Protein AF-A0ABC9YKJ9-F1 (afdb_monomer_lite)

Radius of gyration: 29.0 Å; chains: 1; bounding box: 49×47×97 Å

Sequence (179 aa):
MSENRTHGLRTAARFAGIGAAAAVAIGLMSTGAANADTFVPLPDGQKVNPAGTVTITRTGEHAIVSPSLSANGAGRVVWVSGAASAVITDTPEGTAGPNNGAAGGAGTNNSSTHGISQINTGYIVGCQISIGEDAISAGVSGSISLTDGSLGGSIGVNLGPGQVAFVQIDSKDVPKAGT

Secondary structure (DSSP, 8-state):
--HHHHHHHHHHHHHHHHHHHHHHHHHHT--------EEEE---EEEE-TTSSEEEEEEEEEEEEEE-TT--SS-EEEEEEEEEEEEES----------------TTTTT---SSSEEEEEEEEEE--S---HHHHTTS-------SS--SS--------TT-EEEEEEEEEEESSSB-

Organism: NCBI:txid37332

Structure (mmCIF, N/CA/C/O backbone):
data_AF-A0ABC9YKJ9-F1
#
_entry.id   AF-A0ABC9YKJ9-F1
#
loop_
_atom_site.group_PDB
_atom_site.id
_atom_site.type_symbol
_atom_site.label_atom_id
_atom_site.label_alt_id
_atom_site.label_comp_id
_atom_site.label_asym_id
_atom_site.label_entity_id
_atom_site.label_seq_id
_atom_site.pdbx_PDB_ins_code
_atom_site.Cartn_x
_atom_site.Cartn_y
_atom_site.Cartn_z
_atom_site.occupancy
_atom_site.B_iso_or_equiv
_atom_site.auth_seq_id
_atom_site.auth_comp_id
_atom_site.auth_asym_id
_atom_site.auth_atom_id
_atom_site.pdbx_PDB_model_num
ATOM 1 N N . MET A 1 1 ? 30.731 -22.906 -74.538 1.00 47.56 1 MET A N 1
ATOM 2 C CA . MET A 1 1 ? 29.699 -23.438 -73.616 1.00 47.56 1 MET A CA 1
ATOM 3 C C . MET A 1 1 ? 29.777 -22.658 -72.301 1.00 47.56 1 MET A C 1
ATOM 5 O O . MET A 1 1 ? 30.437 -23.111 -71.379 1.00 47.56 1 MET A O 1
ATOM 9 N N . SER A 1 2 ? 29.206 -21.449 -72.219 1.00 55.69 2 SER A N 1
ATOM 10 C CA . SER A 1 2 ? 29.312 -20.617 -70.995 1.00 55.69 2 SER A CA 1
ATOM 11 C C . SER A 1 2 ? 28.234 -19.535 -70.831 1.00 55.69 2 SER A C 1
ATOM 13 O O . SER A 1 2 ? 27.954 -19.166 -69.697 1.00 55.69 2 SER A O 1
ATOM 15 N N . GLU A 1 3 ? 27.566 -19.081 -71.896 1.00 54.44 3 GLU A N 1
ATOM 16 C CA . GLU A 1 3 ? 26.617 -17.952 -71.822 1.00 54.44 3 GLU A CA 1
ATOM 17 C C . GLU A 1 3 ? 25.395 -18.200 -70.904 1.00 54.44 3 GLU A C 1
ATOM 19 O O . GLU A 1 3 ? 24.987 -17.326 -70.138 1.00 54.44 3 GLU A O 1
ATOM 24 N N . ASN A 1 4 ? 24.838 -19.421 -70.912 1.00 52.53 4 ASN A N 1
ATOM 25 C CA . ASN A 1 4 ? 23.601 -19.739 -70.179 1.00 52.53 4 ASN A CA 1
ATOM 26 C C . ASN A 1 4 ? 23.776 -19.818 -68.652 1.00 52.53 4 ASN A C 1
ATOM 28 O O . ASN A 1 4 ? 22.810 -19.611 -67.918 1.00 52.53 4 ASN A O 1
ATOM 32 N N . ARG A 1 5 ? 24.992 -20.078 -68.142 1.00 54.81 5 ARG A N 1
ATOM 33 C CA . ARG A 1 5 ? 25.241 -20.083 -66.684 1.00 54.81 5 ARG A CA 1
ATOM 34 C C . ARG A 1 5 ? 25.247 -18.669 -66.109 1.00 54.81 5 ARG A C 1
ATOM 36 O O . ARG A 1 5 ? 24.797 -18.462 -64.986 1.00 54.81 5 ARG A O 1
ATOM 43 N N . THR A 1 6 ? 25.703 -17.694 -66.889 1.00 54.28 6 THR A N 1
ATOM 44 C CA . THR A 1 6 ? 25.851 -16.297 -66.463 1.00 54.28 6 THR A CA 1
ATOM 45 C C . THR A 1 6 ? 24.497 -15.610 -66.275 1.00 54.28 6 THR A C 1
ATOM 47 O O . THR A 1 6 ? 24.333 -14.801 -65.361 1.00 54.28 6 THR A O 1
ATOM 50 N N . HIS A 1 7 ? 23.500 -15.961 -67.095 1.00 56.09 7 HIS A N 1
ATOM 51 C CA . HIS A 1 7 ? 22.145 -15.416 -66.983 1.00 56.09 7 HIS A CA 1
ATOM 52 C C . HIS A 1 7 ? 21.400 -15.973 -65.757 1.00 56.09 7 HIS A C 1
ATOM 54 O O . HIS A 1 7 ? 20.779 -15.212 -65.017 1.00 56.09 7 HIS A O 1
ATOM 60 N N . GLY A 1 8 ? 21.536 -17.276 -65.480 1.00 60.75 8 GLY A N 1
ATOM 61 C CA . GLY A 1 8 ? 20.967 -17.904 -64.279 1.00 60.75 8 GLY A CA 1
ATOM 62 C C . GLY A 1 8 ? 21.551 -17.341 -62.979 1.00 60.75 8 GLY A C 1
ATOM 63 O O . GLY A 1 8 ? 20.808 -17.065 -62.038 1.00 60.75 8 GLY A O 1
ATOM 64 N N . LEU A 1 9 ? 22.862 -17.073 -62.960 1.00 60.84 9 LEU A N 1
ATOM 65 C CA . LEU A 1 9 ? 23.550 -16.484 -61.807 1.00 60.84 9 LEU A CA 1
ATOM 66 C C . LEU A 1 9 ? 23.075 -15.048 -61.515 1.00 60.84 9 LEU A C 1
ATOM 68 O O . LEU A 1 9 ? 22.868 -14.675 -60.361 1.00 60.84 9 LEU A O 1
ATOM 72 N N . ARG A 1 10 ? 22.850 -14.248 -62.565 1.00 60.88 10 ARG A N 1
ATOM 73 C CA . ARG A 1 10 ? 22.342 -12.869 -62.458 1.00 60.88 10 ARG A CA 1
ATOM 74 C C . ARG A 1 10 ? 20.903 -12.811 -61.956 1.00 60.88 10 ARG A C 1
ATOM 76 O O . ARG A 1 10 ? 20.574 -11.946 -61.147 1.00 60.88 10 ARG A O 1
ATOM 83 N N . THR A 1 11 ? 20.055 -13.728 -62.413 1.00 62.47 11 THR A N 1
ATOM 84 C CA . THR A 1 11 ? 18.664 -13.815 -61.958 1.00 62.47 11 THR A CA 1
ATOM 85 C C . THR A 1 11 ? 18.587 -14.279 -60.502 1.00 62.47 11 THR A C 1
ATOM 87 O O . THR A 1 11 ? 17.880 -13.661 -59.710 1.00 62.47 11 THR A O 1
ATOM 90 N N . ALA A 1 12 ? 19.380 -15.281 -60.109 1.00 62.84 12 ALA A N 1
ATOM 91 C CA . ALA A 1 12 ? 19.452 -15.747 -58.722 1.00 62.84 12 ALA A CA 1
ATOM 92 C C . ALA A 1 12 ? 19.941 -14.653 -57.752 1.00 62.84 12 ALA A C 1
ATOM 94 O O . ALA A 1 12 ? 19.349 -14.459 -56.692 1.00 62.84 12 ALA A O 1
ATOM 95 N N . ALA A 1 13 ? 20.961 -13.880 -58.141 1.00 65.12 13 ALA A N 1
ATOM 96 C CA . ALA A 1 13 ? 21.467 -12.767 -57.336 1.00 65.12 13 ALA A CA 1
ATOM 97 C C . ALA A 1 13 ? 20.414 -11.663 -57.111 1.00 65.12 13 ALA A C 1
ATOM 99 O O . ALA A 1 13 ? 20.335 -11.095 -56.022 1.00 65.12 13 ALA A O 1
ATOM 100 N N . ARG A 1 14 ? 19.563 -11.381 -58.111 1.00 64.56 14 ARG A N 1
ATOM 101 C CA . ARG A 1 14 ? 18.464 -10.407 -57.980 1.00 64.56 14 ARG A CA 1
ATOM 102 C C . ARG A 1 14 ? 17.385 -10.879 -57.005 1.00 64.56 14 ARG A C 1
ATOM 104 O O . ARG A 1 14 ? 16.951 -10.091 -56.171 1.00 64.56 14 ARG A O 1
ATOM 111 N N . PHE A 1 15 ? 16.991 -12.153 -57.063 1.00 67.19 15 PHE A N 1
ATOM 112 C CA . PHE A 1 15 ? 16.019 -12.715 -56.117 1.00 67.19 15 PHE A CA 1
ATOM 113 C C . PHE A 1 15 ? 16.559 -12.759 -54.682 1.00 67.19 15 PHE A C 1
ATOM 115 O O . PHE A 1 15 ? 15.833 -12.414 -53.750 1.00 67.19 15 PHE A O 1
ATOM 122 N N . ALA A 1 16 ? 17.840 -13.093 -54.503 1.00 64.81 16 ALA A N 1
ATOM 123 C CA . ALA A 1 16 ? 18.490 -13.055 -53.194 1.00 64.81 16 ALA A CA 1
ATOM 124 C C . ALA A 1 16 ? 18.548 -11.629 -52.609 1.00 64.81 16 ALA A C 1
ATOM 126 O O . ALA A 1 16 ? 18.260 -11.437 -51.430 1.00 64.81 16 ALA A O 1
ATOM 127 N N . GLY A 1 17 ? 18.855 -10.620 -53.434 1.00 67.25 17 GLY A N 1
ATOM 128 C CA . GLY A 1 17 ? 18.894 -9.217 -53.007 1.00 67.25 17 GLY A CA 1
ATOM 129 C C . GLY A 1 17 ? 17.529 -8.667 -52.575 1.00 67.25 17 GLY A C 1
ATOM 130 O O . GLY A 1 17 ? 17.440 -7.985 -51.556 1.00 67.25 17 GLY A O 1
ATOM 131 N N . ILE A 1 18 ? 16.456 -9.007 -53.300 1.00 70.56 18 ILE A N 1
ATOM 132 C CA . ILE A 1 18 ? 15.084 -8.613 -52.933 1.00 70.56 18 ILE A CA 1
ATOM 133 C C . ILE A 1 18 ? 14.660 -9.290 -51.620 1.00 70.56 18 ILE A C 1
ATOM 135 O O . ILE A 1 18 ? 14.095 -8.630 -50.750 1.00 70.56 18 ILE A O 1
ATOM 139 N N . GLY A 1 19 ? 14.983 -10.577 -51.442 1.00 69.94 19 GLY A N 1
ATOM 140 C CA . GLY A 1 19 ? 14.701 -11.301 -50.199 1.00 69.94 19 GLY A CA 1
ATOM 141 C C . GLY A 1 19 ? 15.428 -10.711 -48.987 1.00 69.94 19 GLY A C 1
ATOM 142 O O . GLY A 1 19 ? 14.821 -10.536 -47.932 1.00 69.94 19 GLY A O 1
ATOM 143 N N . ALA A 1 20 ? 16.698 -10.330 -49.147 1.00 68.62 20 ALA A N 1
ATOM 144 C CA . ALA A 1 20 ? 17.475 -9.684 -48.090 1.00 68.62 20 ALA A CA 1
ATOM 145 C C . ALA A 1 20 ? 16.913 -8.301 -47.716 1.00 68.62 20 ALA A C 1
ATOM 147 O O . ALA A 1 20 ? 16.755 -8.003 -46.535 1.00 68.62 20 ALA A O 1
ATOM 148 N N . ALA A 1 21 ? 16.550 -7.475 -48.703 1.00 70.50 21 ALA A N 1
ATOM 149 C CA . ALA A 1 21 ? 15.955 -6.161 -48.455 1.00 70.50 21 ALA A CA 1
ATOM 150 C C . ALA A 1 21 ? 14.589 -6.263 -47.756 1.00 70.50 21 ALA A C 1
ATOM 152 O O . ALA A 1 21 ? 14.312 -5.496 -46.835 1.00 70.50 21 ALA A O 1
ATOM 153 N N . ALA A 1 22 ? 13.762 -7.241 -48.138 1.00 69.81 22 ALA A N 1
ATOM 154 C CA . ALA A 1 22 ? 12.488 -7.501 -47.475 1.00 69.81 22 ALA A CA 1
ATOM 155 C C . ALA A 1 22 ? 12.681 -7.968 -46.022 1.00 69.81 22 ALA A C 1
ATOM 157 O O . ALA A 1 22 ? 11.984 -7.489 -45.132 1.00 69.81 22 ALA A O 1
ATOM 158 N N . ALA A 1 23 ? 13.659 -8.841 -45.755 1.00 68.12 23 ALA A N 1
ATOM 159 C CA . ALA A 1 23 ? 13.965 -9.297 -44.399 1.00 68.12 23 ALA A CA 1
ATOM 160 C C . ALA A 1 23 ? 14.474 -8.157 -43.498 1.00 68.12 23 ALA A C 1
ATOM 162 O O . ALA A 1 23 ? 14.066 -8.065 -42.342 1.00 68.12 23 ALA A O 1
ATOM 163 N N . VAL A 1 24 ? 15.307 -7.254 -44.029 1.00 69.00 24 VAL A N 1
ATOM 164 C CA . VAL A 1 24 ? 15.765 -6.058 -43.300 1.00 69.00 24 VAL A CA 1
ATOM 165 C C . VAL A 1 24 ? 14.606 -5.089 -43.051 1.00 69.00 24 VAL A C 1
ATOM 167 O O . VAL A 1 24 ? 14.476 -4.580 -41.942 1.00 69.00 24 VAL A O 1
ATOM 170 N N . ALA A 1 25 ? 13.728 -4.871 -44.033 1.00 64.25 25 ALA A N 1
ATOM 171 C CA . ALA A 1 25 ? 12.562 -4.002 -43.871 1.00 64.25 25 ALA A CA 1
ATOM 172 C C . ALA A 1 25 ? 11.570 -4.546 -42.826 1.00 64.25 25 ALA A C 1
ATOM 174 O O . ALA A 1 25 ? 11.082 -3.783 -41.998 1.00 64.25 25 ALA A O 1
ATOM 175 N N . ILE A 1 26 ? 11.318 -5.859 -42.812 1.00 65.00 26 ILE A N 1
ATOM 176 C CA . ILE A 1 26 ? 10.452 -6.509 -41.814 1.00 65.00 26 ILE A CA 1
ATOM 177 C C . ILE A 1 26 ? 11.125 -6.526 -40.432 1.00 65.00 26 ILE A C 1
ATOM 179 O O . ILE A 1 26 ? 10.463 -6.267 -39.433 1.00 65.00 26 ILE A O 1
ATOM 183 N N . GLY A 1 27 ? 12.441 -6.754 -40.362 1.00 62.09 27 GLY A N 1
ATOM 184 C CA . GLY A 1 27 ? 13.207 -6.672 -39.114 1.00 62.09 27 GLY A CA 1
ATOM 185 C C . GLY A 1 27 ? 13.268 -5.258 -38.522 1.00 62.09 27 GLY A C 1
ATOM 186 O O . GLY A 1 27 ? 13.343 -5.109 -37.306 1.00 62.09 27 GLY A O 1
ATOM 187 N N . LEU A 1 28 ? 13.182 -4.217 -39.358 1.00 60.84 28 LEU A N 1
ATOM 188 C CA . LEU A 1 28 ? 13.107 -2.816 -38.927 1.00 60.84 28 LEU A CA 1
ATOM 189 C C . LEU A 1 28 ? 11.679 -2.381 -38.550 1.00 60.84 28 LEU A C 1
ATOM 191 O O . LEU A 1 28 ? 11.510 -1.420 -37.808 1.00 60.84 28 LEU A O 1
ATOM 195 N N . MET A 1 29 ? 10.664 -3.140 -38.979 1.00 56.50 29 MET A N 1
ATOM 196 C CA . MET A 1 29 ? 9.301 -3.114 -38.428 1.00 56.50 29 MET A CA 1
ATOM 197 C C . MET A 1 29 ? 9.195 -3.966 -37.152 1.00 56.50 29 MET A C 1
ATOM 199 O O . MET A 1 29 ? 8.114 -4.445 -36.811 1.00 56.50 29 MET A O 1
ATOM 203 N N . SER A 1 30 ? 10.315 -4.175 -36.445 1.00 52.88 30 SER A N 1
ATOM 204 C CA . SER A 1 30 ? 10.304 -4.644 -35.065 1.00 52.88 30 SER A CA 1
ATOM 205 C C . SER A 1 30 ? 9.428 -3.679 -34.283 1.00 52.88 30 SER A C 1
ATOM 207 O O . SER A 1 30 ? 9.796 -2.528 -34.050 1.00 52.88 30 SER A O 1
ATOM 209 N N . THR A 1 31 ? 8.221 -4.132 -33.966 1.00 52.75 31 THR A N 1
ATOM 210 C CA . THR A 1 31 ? 7.305 -3.474 -33.049 1.00 52.75 31 THR A CA 1
ATOM 211 C C . THR A 1 31 ? 8.121 -3.120 -31.815 1.00 52.75 31 THR A C 1
ATOM 213 O O . THR A 1 31 ? 8.506 -4.019 -31.063 1.00 52.75 31 THR A O 1
ATOM 216 N N . GLY A 1 32 ? 8.479 -1.839 -31.661 1.00 55.47 32 GLY A N 1
ATOM 217 C CA . GLY A 1 32 ? 9.233 -1.368 -30.504 1.00 55.47 32 GLY A CA 1
ATOM 218 C C . GLY A 1 32 ? 8.574 -1.926 -29.253 1.00 55.47 32 GLY A C 1
ATOM 219 O O . GLY A 1 32 ? 7.346 -1.998 -29.229 1.00 55.47 32 GLY A O 1
ATOM 220 N N . ALA A 1 33 ? 9.378 -2.401 -28.292 1.00 54.03 33 ALA A N 1
ATOM 221 C CA . ALA A 1 33 ? 8.906 -3.100 -27.099 1.00 54.03 33 ALA A CA 1
ATOM 222 C C . ALA A 1 33 ? 7.603 -2.462 -26.611 1.00 54.03 33 ALA A C 1
ATOM 224 O O . ALA A 1 33 ? 7.611 -1.323 -26.133 1.00 54.03 33 ALA A O 1
ATOM 225 N N . ALA A 1 34 ? 6.478 -3.150 -26.832 1.00 52.31 34 ALA A N 1
ATOM 226 C CA . ALA A 1 34 ? 5.197 -2.668 -26.362 1.00 52.31 34 ALA A CA 1
ATOM 227 C C . ALA A 1 34 ? 5.370 -2.530 -24.851 1.00 52.31 34 ALA A C 1
ATOM 229 O O . ALA A 1 34 ? 5.602 -3.529 -24.169 1.00 52.31 34 ALA A O 1
ATOM 230 N N . ASN A 1 35 ? 5.385 -1.295 -24.341 1.00 59.84 35 ASN A N 1
ATOM 231 C CA . ASN A 1 35 ? 5.473 -1.066 -22.908 1.00 59.84 35 ASN A CA 1
ATOM 232 C C . ASN A 1 35 ? 4.088 -1.393 -22.351 1.00 59.84 35 ASN A C 1
ATOM 234 O O . ASN A 1 35 ? 3.251 -0.513 -22.166 1.00 59.84 35 ASN A O 1
ATOM 238 N N . ALA A 1 36 ? 3.825 -2.687 -22.221 1.00 71.19 36 ALA A N 1
ATOM 239 C CA . ALA A 1 36 ? 2.627 -3.196 -21.606 1.00 71.19 36 ALA A CA 1
ATOM 240 C C . ALA A 1 36 ? 2.703 -2.959 -20.100 1.00 71.19 36 ALA A C 1
ATOM 242 O O . ALA A 1 36 ? 3.783 -2.890 -19.502 1.00 71.19 36 ALA A O 1
ATOM 243 N N . ASP A 1 37 ? 1.529 -2.856 -19.504 1.00 86.50 37 ASP A N 1
ATOM 244 C CA . ASP A 1 37 ? 1.381 -2.802 -18.068 1.00 86.50 37 ASP A CA 1
ATOM 245 C C . ASP A 1 37 ? 2.034 -4.024 -17.411 1.00 86.50 37 ASP A C 1
ATOM 247 O O . ASP A 1 37 ? 1.832 -5.167 -17.826 1.00 86.50 37 ASP A O 1
ATOM 251 N N . THR A 1 38 ? 2.827 -3.786 -16.370 1.00 89.69 38 THR A N 1
ATOM 252 C CA . THR A 1 38 ? 3.424 -4.853 -15.565 1.00 89.69 38 THR A CA 1
ATOM 253 C C . THR A 1 38 ? 2.575 -5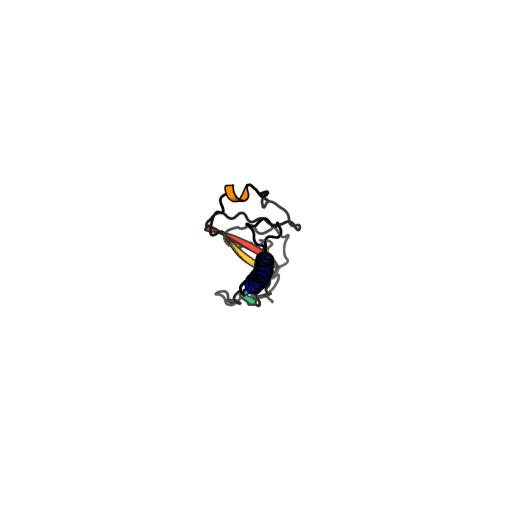.066 -14.324 1.00 89.69 38 THR A C 1
ATOM 255 O O . THR A 1 38 ? 2.483 -4.182 -13.474 1.00 89.69 38 THR A O 1
ATOM 258 N N . PHE A 1 39 ? 1.974 -6.247 -14.207 1.00 91.56 39 PHE A N 1
ATOM 259 C CA . PHE A 1 39 ? 1.274 -6.662 -12.997 1.00 91.56 39 PHE A CA 1
ATOM 260 C C . PHE A 1 39 ? 2.279 -7.095 -11.924 1.00 91.56 39 PHE A C 1
ATOM 262 O O . PHE A 1 39 ? 3.115 -7.970 -12.156 1.00 91.56 39 PHE A O 1
ATOM 269 N N . VAL A 1 40 ? 2.172 -6.500 -10.740 1.00 93.06 40 VAL A N 1
ATOM 270 C CA . VAL A 1 40 ? 2.993 -6.788 -9.566 1.00 93.06 40 VAL A CA 1
ATOM 271 C C . VAL A 1 40 ? 2.064 -7.235 -8.436 1.00 93.06 40 VAL A C 1
ATOM 273 O O . VAL A 1 40 ? 1.344 -6.399 -7.884 1.00 93.06 40 VAL A O 1
ATOM 276 N N . PRO A 1 41 ? 2.052 -8.531 -8.072 1.00 92.75 41 PRO A N 1
ATOM 277 C CA . PRO A 1 41 ? 1.325 -8.980 -6.894 1.00 92.75 41 PRO A CA 1
ATOM 278 C C . PRO A 1 41 ? 2.014 -8.449 -5.637 1.00 92.75 41 PRO A C 1
ATOM 280 O O . PRO A 1 41 ? 3.242 -8.512 -5.517 1.00 92.75 41 PRO A O 1
ATOM 283 N N . LEU A 1 42 ? 1.225 -7.948 -4.693 1.00 90.81 42 LEU A N 1
ATOM 284 C CA . LEU A 1 42 ? 1.705 -7.537 -3.383 1.00 90.81 42 LEU A CA 1
ATOM 285 C C . LEU A 1 42 ? 1.245 -8.562 -2.339 1.00 90.81 42 LEU A C 1
ATOM 287 O O . LEU A 1 42 ? 0.192 -9.178 -2.494 1.00 90.81 42 LEU A O 1
ATOM 291 N N . PRO A 1 43 ? 2.052 -8.810 -1.297 1.00 91.62 43 PRO A N 1
ATOM 292 C CA . PRO A 1 43 ? 1.701 -9.792 -0.291 1.00 91.62 43 PRO A CA 1
ATOM 293 C C . PRO A 1 43 ? 0.543 -9.293 0.572 1.00 91.62 43 PRO A C 1
ATOM 295 O O . PRO A 1 43 ? 0.625 -8.239 1.210 1.00 91.62 43 PRO A O 1
ATOM 298 N N . ASP A 1 44 ? -0.486 -10.128 0.661 1.00 93.44 44 ASP A N 1
ATOM 299 C CA . ASP A 1 44 ? -1.530 -10.003 1.666 1.00 93.44 44 ASP A CA 1
ATOM 300 C C . ASP A 1 44 ? -0.928 -10.036 3.074 1.00 93.44 44 ASP A C 1
ATOM 302 O O . ASP A 1 44 ? 0.171 -10.552 3.321 1.00 93.44 44 ASP A O 1
ATOM 306 N N . GLY A 1 45 ? -1.656 -9.484 4.037 1.00 92.31 45 GLY A N 1
ATOM 307 C CA . GLY A 1 45 ? -1.171 -9.500 5.404 1.00 92.31 45 GLY A CA 1
ATOM 308 C C . GLY A 1 45 ? -2.204 -9.100 6.430 1.00 92.31 45 GLY A C 1
ATOM 309 O O . GLY A 1 45 ? -3.135 -8.344 6.162 1.00 92.31 45 GLY A O 1
ATOM 310 N N . GLN A 1 46 ? -1.969 -9.576 7.644 1.00 94.50 46 GLN A N 1
ATOM 311 C CA . GLN A 1 46 ? -2.766 -9.257 8.811 1.00 94.50 46 GLN A CA 1
ATOM 312 C C . GLN A 1 46 ? -1.850 -8.782 9.934 1.00 94.50 46 GLN A C 1
ATOM 314 O O . GLN A 1 46 ? -0.756 -9.317 10.134 1.00 94.50 46 GLN A O 1
ATOM 319 N N . LYS A 1 47 ? -2.29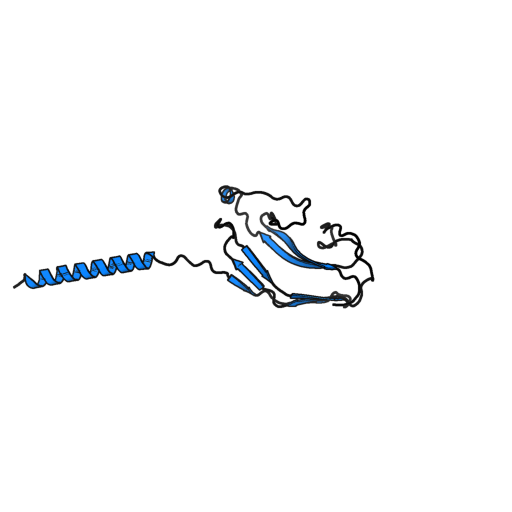2 -7.767 10.672 1.00 93.00 47 LYS A N 1
ATOM 320 C CA . LYS A 1 47 ? -1.625 -7.291 11.883 1.00 93.00 47 LYS A CA 1
ATOM 321 C C . LYS A 1 47 ? -2.641 -7.142 12.999 1.00 93.00 47 LYS A C 1
ATOM 323 O O . LYS A 1 47 ? -3.709 -6.573 12.795 1.00 93.00 47 LYS A O 1
ATOM 328 N N . VAL A 1 48 ? -2.271 -7.632 14.174 1.00 93.44 48 VAL A N 1
ATOM 329 C CA . VAL A 1 48 ? -3.035 -7.474 15.411 1.00 93.44 48 VAL A CA 1
ATOM 330 C C . VAL A 1 48 ? -2.241 -6.555 16.327 1.00 93.44 48 VAL A C 1
ATOM 332 O O . VAL A 1 48 ? -1.018 -6.690 16.430 1.00 93.44 48 VAL A O 1
ATOM 335 N N . ASN A 1 49 ? -2.906 -5.588 16.953 1.00 90.75 49 ASN A N 1
ATOM 336 C CA . ASN A 1 49 ? -2.243 -4.737 17.934 1.00 90.75 49 ASN A CA 1
ATOM 337 C C . ASN A 1 49 ? -1.860 -5.552 19.192 1.00 90.75 49 ASN A C 1
ATOM 339 O O . ASN A 1 49 ? -2.476 -6.577 19.479 1.00 90.75 49 ASN A O 1
ATOM 343 N N . PRO A 1 50 ? -0.879 -5.100 19.995 1.00 91.81 50 PRO A N 1
ATOM 344 C CA . PRO A 1 50 ? -0.465 -5.827 21.199 1.00 91.81 50 PRO A CA 1
ATOM 345 C C . PRO A 1 50 ? -1.592 -6.090 22.211 1.00 91.81 50 PRO A C 1
ATOM 347 O O . PRO A 1 50 ? -1.530 -7.064 22.951 1.00 91.81 50 PRO A O 1
ATOM 350 N N . ALA A 1 51 ? -2.621 -5.236 22.236 1.00 89.25 51 ALA A N 1
ATOM 351 C CA . ALA A 1 51 ? -3.785 -5.388 23.108 1.00 89.25 51 ALA A CA 1
ATOM 352 C C . ALA A 1 51 ? -4.837 -6.388 22.581 1.00 89.25 51 ALA A C 1
ATOM 354 O O . ALA A 1 51 ? -5.785 -6.693 23.296 1.00 89.25 51 ALA A O 1
ATOM 355 N N . GLY A 1 52 ? -4.711 -6.880 21.343 1.00 90.00 52 GLY A N 1
ATOM 356 C CA . GLY A 1 52 ? -5.672 -7.798 20.721 1.00 90.00 52 GLY A CA 1
ATOM 357 C C . GLY A 1 52 ? -7.010 -7.171 20.306 1.00 90.00 52 GLY A C 1
ATOM 358 O O . GLY A 1 52 ? -7.876 -7.881 19.806 1.00 90.00 52 GLY A O 1
ATOM 359 N N . THR A 1 53 ? -7.191 -5.863 20.492 1.00 91.12 53 THR A N 1
ATOM 360 C CA . THR A 1 53 ? -8.451 -5.147 20.239 1.00 91.12 53 THR A CA 1
ATOM 361 C C . THR A 1 53 ? -8.628 -4.660 18.804 1.00 91.12 53 THR A C 1
ATOM 363 O O . THR A 1 53 ? -9.736 -4.307 18.399 1.00 91.12 53 THR A O 1
ATOM 366 N N . VAL A 1 54 ? -7.548 -4.619 18.023 1.00 91.88 54 VAL A N 1
ATOM 367 C CA . VAL A 1 54 ? -7.553 -4.145 16.637 1.00 91.88 54 VAL A CA 1
ATOM 368 C C . VAL A 1 54 ? -6.847 -5.162 15.758 1.00 91.88 54 VAL A C 1
ATOM 370 O O . VAL A 1 54 ? -5.663 -5.445 15.951 1.00 91.88 54 VAL A O 1
ATOM 373 N N . THR A 1 55 ? -7.565 -5.672 14.762 1.00 94.31 55 THR A N 1
ATOM 374 C CA . THR A 1 55 ? -7.028 -6.549 13.719 1.00 94.31 55 THR A CA 1
ATOM 375 C C . THR A 1 55 ? -7.219 -5.899 12.363 1.00 94.31 55 THR A C 1
ATOM 377 O O . THR A 1 55 ? -8.348 -5.738 11.918 1.00 94.31 55 THR A O 1
ATOM 380 N N . ILE A 1 56 ? -6.128 -5.563 11.683 1.00 93.12 56 ILE A N 1
ATOM 381 C CA . ILE A 1 56 ? -6.147 -5.012 10.324 1.00 93.12 56 ILE A CA 1
ATOM 382 C C . ILE A 1 56 ? -5.759 -6.122 9.355 1.00 93.12 56 ILE A C 1
ATOM 384 O O . ILE A 1 56 ? -4.739 -6.782 9.556 1.00 93.12 56 ILE A O 1
ATOM 388 N N . THR A 1 57 ? -6.550 -6.303 8.302 1.00 94.75 57 THR A N 1
ATOM 389 C CA . THR A 1 57 ? -6.339 -7.305 7.251 1.00 94.75 57 THR A CA 1
ATOM 390 C C . THR A 1 57 ? -6.307 -6.620 5.893 1.00 94.75 57 THR A C 1
ATOM 392 O O . THR A 1 57 ? -7.106 -5.721 5.631 1.00 94.75 57 THR A O 1
ATOM 395 N N . ARG A 1 58 ? -5.374 -7.034 5.038 1.00 93.62 58 ARG A N 1
ATOM 396 C CA . ARG A 1 58 ? -5.205 -6.544 3.669 1.00 93.62 58 ARG A CA 1
ATOM 397 C C . ARG A 1 58 ? -5.143 -7.739 2.729 1.00 93.62 58 ARG A C 1
ATOM 399 O O . ARG A 1 58 ? -4.379 -8.668 2.998 1.00 93.62 58 ARG A O 1
ATOM 406 N N . THR A 1 59 ? -5.966 -7.719 1.684 1.00 95.44 59 THR A N 1
ATOM 407 C CA . THR A 1 59 ? -6.132 -8.840 0.747 1.00 95.44 59 THR A CA 1
ATOM 408 C C . THR A 1 59 ? -6.231 -8.380 -0.700 1.00 95.44 59 THR A C 1
ATOM 410 O O . THR A 1 59 ? -6.773 -7.306 -0.976 1.00 95.44 59 THR A O 1
ATOM 413 N N . GLY A 1 60 ? -5.745 -9.208 -1.624 1.00 93.44 60 GLY A N 1
ATOM 414 C CA . GLY A 1 60 ? -5.809 -8.953 -3.063 1.00 93.44 60 GLY A CA 1
ATOM 415 C C . GLY A 1 60 ? -4.998 -7.734 -3.506 1.00 93.44 60 GLY A C 1
ATOM 416 O O . GLY A 1 60 ? -5.338 -7.121 -4.523 1.00 93.44 60 GLY A O 1
ATOM 417 N N . GLU A 1 61 ? -3.967 -7.357 -2.741 1.00 93.12 61 GLU A N 1
ATOM 418 C CA . GLU A 1 61 ? -3.139 -6.197 -3.070 1.00 93.12 61 GLU A CA 1
ATOM 419 C C . GLU A 1 61 ? -2.344 -6.455 -4.360 1.00 93.12 61 GLU A C 1
ATOM 421 O O . GLU A 1 61 ? -1.650 -7.463 -4.517 1.00 93.12 61 GLU A O 1
ATOM 426 N N . HIS A 1 62 ? -2.425 -5.523 -5.302 1.00 92.56 62 HIS A N 1
ATOM 427 C CA . HIS A 1 62 ? -1.618 -5.549 -6.511 1.00 92.56 62 HIS A CA 1
ATOM 428 C C . HIS A 1 62 ? -1.367 -4.144 -7.047 1.00 92.56 62 HIS A C 1
ATOM 430 O O . HIS A 1 62 ? -2.129 -3.205 -6.805 1.00 92.56 62 HIS A O 1
ATOM 436 N N . ALA A 1 63 ? -0.288 -4.025 -7.812 1.00 92.31 63 ALA A N 1
ATOM 437 C CA . ALA A 1 63 ? 0.068 -2.825 -8.541 1.00 92.31 63 ALA A CA 1
ATOM 438 C C . ALA A 1 63 ? 0.195 -3.136 -10.036 1.00 92.31 63 ALA A C 1
ATOM 440 O O . ALA A 1 63 ? 0.771 -4.147 -10.428 1.00 92.31 63 ALA A O 1
ATOM 441 N N . ILE A 1 64 ? -0.326 -2.253 -10.875 1.00 92.00 64 ILE A N 1
ATOM 442 C CA . ILE A 1 64 ? -0.199 -2.293 -12.326 1.00 92.00 64 ILE A CA 1
ATOM 443 C C . ILE A 1 64 ? 0.684 -1.116 -12.720 1.00 92.00 64 ILE A C 1
ATOM 445 O O . ILE A 1 64 ? 0.288 0.043 -12.593 1.00 92.00 64 ILE A O 1
ATOM 449 N N . VAL A 1 65 ? 1.909 -1.413 -13.144 1.00 89.75 65 VAL A N 1
ATOM 450 C CA . VAL A 1 65 ? 2.898 -0.408 -13.536 1.00 89.75 65 VAL A CA 1
ATOM 451 C C . VAL A 1 65 ? 2.784 -0.160 -15.034 1.00 89.75 65 VAL A C 1
ATOM 453 O O . VAL A 1 65 ? 3.154 -1.014 -15.837 1.00 89.75 65 VAL A O 1
ATOM 456 N N . SER A 1 66 ? 2.305 1.023 -15.390 1.00 86.50 66 SER A N 1
ATOM 457 C CA . SER A 1 66 ? 2.078 1.491 -16.753 1.00 86.50 66 SER A CA 1
ATOM 458 C C . SER A 1 66 ? 3.147 2.500 -17.197 1.00 86.50 66 SER A C 1
ATOM 460 O O . SER A 1 66 ? 3.808 3.143 -16.364 1.00 86.50 66 SER A O 1
ATOM 462 N N . PRO A 1 67 ? 3.314 2.709 -18.516 1.00 84.94 67 PRO A N 1
ATOM 463 C CA . PRO A 1 67 ? 4.041 3.859 -19.047 1.00 84.94 67 PRO A CA 1
ATOM 464 C C . PRO A 1 67 ? 3.554 5.185 -18.458 1.00 84.94 67 PRO A C 1
ATOM 466 O O . PRO A 1 67 ? 2.423 5.310 -17.992 1.00 84.94 67 PRO A O 1
ATOM 469 N N . SER A 1 68 ? 4.415 6.201 -18.506 1.00 80.75 68 SER A N 1
ATOM 470 C CA . SER A 1 68 ? 4.051 7.550 -18.072 1.00 80.75 68 SER A CA 1
ATOM 471 C C . SER A 1 68 ? 2.848 8.086 -18.857 1.00 80.75 68 SER A C 1
ATOM 473 O O . SER A 1 68 ? 2.895 8.148 -20.086 1.00 80.75 68 SER A O 1
ATOM 475 N N . LEU A 1 69 ? 1.813 8.555 -18.152 1.00 77.44 69 LEU A N 1
ATOM 476 C CA . LEU A 1 69 ? 0.640 9.215 -18.742 1.00 77.44 69 LEU A CA 1
ATOM 477 C C . LEU A 1 69 ? 1.027 10.516 -19.465 1.00 77.44 69 LEU A C 1
ATOM 479 O O . LEU A 1 69 ? 0.335 10.930 -20.389 1.00 77.44 69 LEU A O 1
ATOM 483 N N . SER A 1 70 ? 2.144 11.143 -19.080 1.00 77.31 70 SER A N 1
ATOM 484 C CA . SER A 1 70 ? 2.686 12.340 -19.736 1.00 77.31 70 SER A CA 1
ATOM 485 C C . SER A 1 70 ? 3.650 12.029 -20.886 1.00 77.31 70 SER A C 1
ATOM 487 O O . SER A 1 70 ? 4.237 12.950 -21.448 1.00 77.31 70 SER A O 1
ATOM 489 N N . ALA A 1 71 ? 3.855 10.746 -21.219 1.00 75.31 71 ALA A N 1
ATOM 490 C CA . ALA A 1 71 ? 4.757 10.278 -22.276 1.00 75.31 71 ALA A CA 1
ATOM 491 C C . ALA A 1 71 ? 6.200 10.830 -22.192 1.00 75.31 71 ALA A C 1
ATOM 493 O O . ALA A 1 71 ? 6.922 10.868 -23.183 1.00 75.31 71 ALA A O 1
ATOM 494 N N . ASN A 1 72 ? 6.654 11.222 -20.999 1.00 73.56 72 ASN A N 1
ATOM 495 C CA . ASN A 1 72 ? 7.945 11.889 -20.794 1.00 73.56 72 ASN A CA 1
ATOM 496 C C . ASN A 1 72 ? 9.168 10.948 -20.742 1.00 73.56 72 ASN A C 1
ATOM 498 O O . ASN A 1 72 ? 10.272 11.406 -20.466 1.00 73.56 72 ASN A O 1
ATOM 502 N N . GLY A 1 73 ? 8.992 9.638 -20.952 1.00 68.06 73 GLY A N 1
ATOM 503 C CA . GLY A 1 73 ? 10.061 8.623 -20.961 1.00 68.06 73 GLY A CA 1
ATOM 504 C C . GLY A 1 73 ? 10.719 8.323 -19.602 1.00 68.06 73 GLY A C 1
ATOM 505 O O . GLY A 1 73 ? 1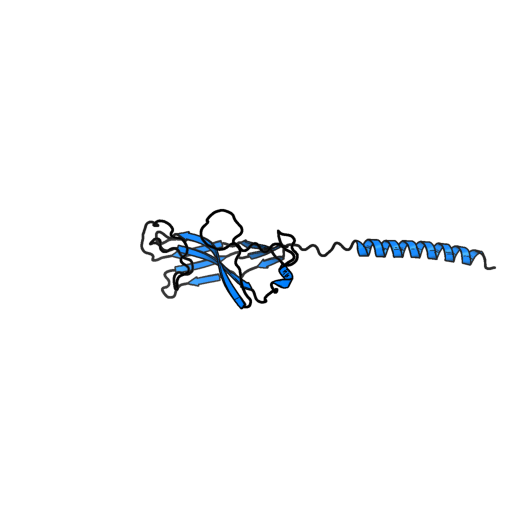1.133 7.189 -19.365 1.00 68.06 73 GLY A O 1
ATOM 506 N N . ALA A 1 74 ? 10.764 9.301 -18.696 1.00 71.56 74 ALA A N 1
ATOM 507 C CA . ALA A 1 74 ? 11.372 9.202 -17.370 1.00 71.56 74 ALA A CA 1
ATOM 508 C C . ALA A 1 74 ? 10.398 8.711 -16.283 1.00 71.56 74 ALA A C 1
ATOM 510 O O . ALA A 1 74 ? 10.827 8.138 -15.285 1.00 71.56 74 ALA A O 1
ATOM 511 N N . GLY A 1 75 ? 9.089 8.919 -16.465 1.00 72.62 75 GLY A N 1
ATOM 512 C CA . GLY A 1 75 ? 8.064 8.546 -15.490 1.00 72.62 75 GLY A CA 1
ATOM 513 C C . GLY A 1 75 ? 7.491 7.134 -15.662 1.00 72.62 75 GLY A C 1
ATOM 514 O O . GLY A 1 75 ? 7.633 6.477 -16.701 1.00 72.62 75 GLY A O 1
ATOM 515 N N . ARG A 1 76 ? 6.773 6.687 -14.632 1.00 81.69 76 ARG A N 1
ATOM 516 C CA . ARG A 1 76 ? 5.835 5.556 -14.663 1.00 81.69 76 ARG A CA 1
ATOM 517 C C . ARG A 1 76 ? 4.551 5.971 -13.967 1.00 81.69 76 ARG A C 1
ATOM 519 O O . ARG A 1 76 ? 4.569 6.848 -13.106 1.00 81.69 76 ARG A O 1
ATOM 526 N N . VAL A 1 77 ? 3.456 5.330 -14.339 1.00 84.69 77 VAL A N 1
ATOM 527 C CA . VAL A 1 77 ? 2.183 5.431 -13.623 1.00 84.69 77 VAL A CA 1
ATOM 528 C C . VAL A 1 77 ? 1.951 4.096 -12.951 1.00 84.69 77 VAL A C 1
ATOM 530 O O . VAL A 1 77 ? 2.237 3.057 -13.536 1.00 84.69 77 VAL A O 1
ATOM 533 N N . VAL A 1 78 ? 1.478 4.115 -11.713 1.00 88.50 78 VAL A N 1
ATOM 534 C CA . VAL A 1 78 ? 1.179 2.892 -10.976 1.00 88.50 78 VAL A CA 1
ATOM 535 C C . VAL A 1 78 ? -0.270 2.948 -10.532 1.00 88.50 78 VAL A C 1
ATOM 537 O O . VAL A 1 78 ? -0.658 3.861 -9.805 1.00 88.50 78 VAL A O 1
ATOM 540 N N . TRP A 1 79 ? -1.058 1.970 -10.966 1.00 88.44 79 TRP A N 1
ATOM 541 C CA . TRP A 1 79 ? -2.422 1.758 -10.496 1.00 88.44 79 TRP A CA 1
ATOM 542 C C . TRP A 1 79 ? -2.393 0.709 -9.401 1.00 88.44 79 TRP A C 1
ATOM 544 O O . TRP A 1 79 ? -1.920 -0.400 -9.621 1.00 88.44 79 TRP A O 1
ATOM 554 N N . VAL A 1 80 ? -2.878 1.054 -8.220 1.00 90.44 80 VAL A N 1
ATOM 555 C CA . VAL A 1 80 ? -2.877 0.163 -7.060 1.00 90.44 80 VAL A CA 1
ATOM 556 C C . VAL A 1 80 ? -4.300 -0.229 -6.703 1.00 90.44 80 VAL A C 1
ATOM 558 O O . VAL A 1 80 ? -5.216 0.590 -6.780 1.00 90.44 80 VAL A O 1
ATOM 561 N N . SER A 1 81 ? -4.492 -1.481 -6.310 1.00 90.19 81 SER A N 1
ATOM 562 C CA . SER A 1 81 ? -5.791 -2.000 -5.890 1.00 90.19 81 SER A CA 1
ATOM 563 C C . SER A 1 81 ? -5.609 -3.061 -4.810 1.00 90.19 81 SER A C 1
ATOM 565 O O . SER A 1 81 ? -4.562 -3.697 -4.723 1.00 90.19 81 SER A O 1
ATOM 567 N N . GLY A 1 82 ? -6.617 -3.211 -3.958 1.00 91.94 82 GLY A N 1
ATOM 568 C CA . GLY A 1 82 ? -6.636 -4.139 -2.835 1.00 91.94 82 GLY A CA 1
ATOM 569 C C . GLY A 1 82 ? -7.814 -3.847 -1.911 1.00 91.94 82 GLY A C 1
ATOM 570 O O . GLY A 1 82 ? -8.450 -2.795 -2.011 1.00 91.94 82 GLY A O 1
ATOM 571 N N . ALA A 1 83 ? -8.105 -4.778 -1.009 1.00 91.69 8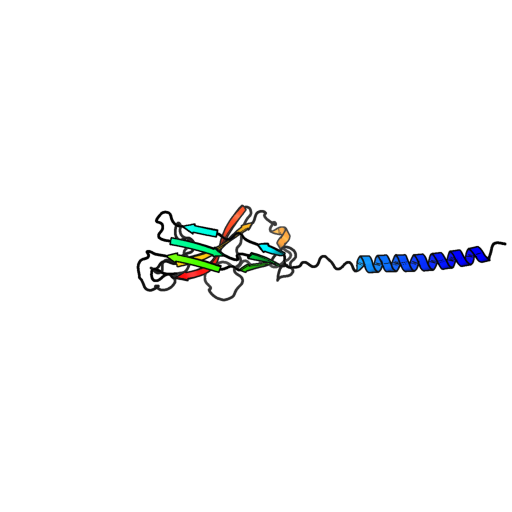3 ALA A N 1
ATOM 572 C CA . ALA A 1 83 ? -9.133 -4.632 0.012 1.00 91.69 83 ALA A CA 1
ATOM 573 C C . ALA A 1 83 ? -8.492 -4.581 1.400 1.00 91.69 83 ALA A C 1
ATOM 575 O O . ALA A 1 83 ? -7.722 -5.470 1.766 1.00 91.69 83 ALA A O 1
ATOM 576 N N . ALA A 1 84 ? -8.847 -3.562 2.182 1.00 91.69 84 ALA A N 1
ATOM 577 C CA . ALA A 1 84 ? -8.450 -3.426 3.576 1.00 91.69 84 ALA A CA 1
ATOM 578 C C . ALA A 1 84 ? -9.686 -3.495 4.482 1.00 91.69 84 ALA A C 1
ATOM 580 O O . ALA A 1 84 ? -10.683 -2.819 4.232 1.00 91.69 84 ALA A O 1
ATOM 581 N N . SER A 1 85 ? -9.610 -4.292 5.544 1.00 92.12 85 SER A N 1
ATOM 582 C CA . SER A 1 85 ? -10.643 -4.395 6.577 1.00 92.12 85 SER A CA 1
ATOM 583 C C . SER A 1 85 ? -10.015 -4.295 7.959 1.00 92.12 85 SER A C 1
ATOM 585 O O . SER A 1 85 ? -8.888 -4.752 8.166 1.00 92.12 85 SER A O 1
ATOM 587 N N . ALA A 1 86 ? -10.749 -3.756 8.927 1.00 92.31 86 ALA A N 1
ATOM 588 C CA . ALA A 1 86 ? -10.303 -3.733 10.311 1.00 92.31 86 ALA A CA 1
ATOM 589 C C . ALA A 1 86 ? -11.406 -4.243 11.230 1.00 92.31 86 ALA A C 1
ATOM 591 O O . ALA A 1 86 ? -12.512 -3.731 11.197 1.00 92.31 86 ALA A O 1
ATOM 592 N N . VAL A 1 87 ? -11.092 -5.223 12.069 1.00 93.94 87 VAL A N 1
ATOM 593 C CA . VAL A 1 87 ? -11.947 -5.628 13.184 1.00 93.94 87 VAL A CA 1
ATOM 594 C C . VAL A 1 87 ? -11.490 -4.847 14.406 1.00 93.94 87 VAL A C 1
ATOM 596 O O . VAL A 1 87 ? -10.341 -4.989 14.832 1.00 93.94 87 VAL A O 1
ATOM 599 N N . ILE A 1 88 ? -12.374 -4.019 14.953 1.00 92.56 88 ILE A N 1
ATOM 600 C CA . ILE A 1 88 ? -12.093 -3.155 16.101 1.00 92.56 88 ILE A CA 1
ATOM 601 C C . ILE A 1 88 ? -13.084 -3.513 17.198 1.00 92.56 88 ILE A C 1
ATOM 603 O O . ILE A 1 88 ? -14.283 -3.285 17.050 1.00 92.56 88 ILE A O 1
ATOM 607 N N . THR A 1 89 ? -12.590 -4.096 18.287 1.00 92.19 89 THR A N 1
ATOM 608 C CA . THR A 1 89 ? -13.429 -4.569 19.397 1.00 92.19 89 THR A CA 1
ATOM 609 C C . THR A 1 89 ? -13.588 -3.537 20.505 1.00 92.19 89 THR A C 1
ATOM 611 O O . THR A 1 89 ? -14.487 -3.675 21.326 1.00 92.19 89 THR A O 1
ATOM 614 N N . ASP A 1 90 ? -12.713 -2.533 20.549 1.00 88.44 90 ASP A N 1
ATOM 615 C CA . ASP A 1 90 ? -12.709 -1.494 21.575 1.00 88.44 90 ASP A CA 1
ATOM 616 C C . ASP A 1 90 ? -12.282 -0.154 20.963 1.00 88.44 90 ASP A C 1
ATOM 618 O O . ASP A 1 90 ? -11.163 -0.010 20.465 1.00 88.44 90 ASP A O 1
ATOM 622 N N . THR A 1 91 ? -13.204 0.807 20.944 1.00 85.62 91 THR A N 1
ATOM 623 C CA . THR A 1 91 ? -12.949 2.203 20.580 1.00 85.62 91 THR A CA 1
ATOM 624 C C . THR A 1 91 ? -14.026 3.093 21.208 1.00 85.62 91 THR A C 1
ATOM 626 O O . THR A 1 91 ? -15.186 2.671 21.265 1.00 85.62 91 THR A O 1
ATOM 629 N N . PRO A 1 92 ? -13.687 4.303 21.693 1.00 83.25 92 PRO A N 1
ATOM 630 C CA . PRO A 1 92 ? -14.677 5.234 22.216 1.00 83.25 92 PRO A CA 1
ATOM 631 C C . PRO A 1 92 ? -15.737 5.554 21.163 1.00 83.25 92 PRO A C 1
ATOM 633 O O . PRO A 1 92 ? -15.410 5.965 20.049 1.00 83.25 92 PRO A O 1
ATOM 636 N N . GLU A 1 93 ? -17.008 5.382 21.523 1.00 86.62 93 GLU A N 1
ATOM 637 C CA . GLU A 1 93 ? -18.096 5.781 20.641 1.00 86.62 93 GLU A CA 1
ATOM 638 C C . GLU A 1 93 ? -18.160 7.304 20.527 1.00 86.62 93 GLU A C 1
ATOM 640 O O . GLU A 1 93 ? -18.060 8.028 21.522 1.00 86.62 93 GLU A O 1
ATOM 645 N N . GLY A 1 94 ? -18.348 7.801 19.308 1.00 85.31 94 GLY A N 1
ATOM 646 C CA . GLY A 1 94 ? -18.385 9.234 19.068 1.00 85.31 94 GLY A CA 1
ATOM 647 C C . GLY A 1 94 ? -18.851 9.607 17.671 1.00 85.31 94 GLY A C 1
ATOM 648 O O . GLY A 1 94 ? -18.889 8.795 16.746 1.00 85.31 94 GLY A O 1
ATOM 649 N N . THR A 1 95 ? -19.209 10.876 17.515 1.00 84.12 95 THR A N 1
ATOM 650 C CA . THR A 1 95 ? -19.485 11.485 16.214 1.00 84.12 95 THR A CA 1
ATOM 651 C C . THR A 1 95 ? -18.229 12.166 15.699 1.00 84.12 95 THR A C 1
ATOM 653 O O . THR A 1 95 ? -17.594 12.911 16.447 1.00 84.12 95 THR A O 1
ATOM 656 N N . ALA A 1 96 ? -17.902 11.959 14.422 1.00 84.12 96 ALA A N 1
ATOM 657 C CA . ALA A 1 96 ? -16.812 12.676 13.773 1.00 84.12 96 ALA A CA 1
ATOM 658 C C . ALA A 1 96 ? -17.038 14.191 13.888 1.00 84.12 96 ALA A C 1
ATOM 660 O O . ALA A 1 96 ? -18.087 14.700 13.483 1.00 84.12 96 ALA A O 1
ATOM 661 N N . GLY A 1 97 ? -16.067 14.910 14.449 1.00 82.31 97 GLY A N 1
ATOM 662 C CA . GLY A 1 97 ? -16.014 16.363 14.331 1.00 82.31 97 GLY A CA 1
ATOM 663 C C . GLY A 1 97 ? -15.692 16.797 12.893 1.00 82.31 97 GLY A C 1
ATOM 664 O O . GLY A 1 97 ? -15.490 15.957 12.014 1.00 82.31 97 GLY A O 1
ATOM 665 N N . PRO A 1 98 ? -15.600 18.110 12.627 1.00 83.12 98 PRO A N 1
ATOM 666 C CA . PRO A 1 98 ? -15.126 18.603 11.338 1.00 83.12 98 PRO A CA 1
ATOM 667 C C . PRO A 1 98 ? -13.746 18.019 11.020 1.00 83.12 98 PRO A C 1
ATOM 669 O O . PRO A 1 98 ? -12.829 18.127 11.838 1.00 83.12 98 PRO A O 1
ATOM 672 N N . ASN A 1 99 ? -13.596 17.403 9.844 1.00 80.25 99 ASN A N 1
ATOM 673 C CA . ASN A 1 99 ? -12.310 16.863 9.420 1.00 80.25 99 ASN A CA 1
ATOM 674 C C . ASN A 1 99 ? -11.304 18.013 9.282 1.00 80.25 99 ASN A C 1
ATOM 676 O O . ASN A 1 99 ? -11.516 18.947 8.510 1.00 80.25 99 ASN A O 1
ATOM 680 N N . ASN A 1 100 ? -10.234 17.954 10.072 1.00 74.25 100 ASN A N 1
ATOM 681 C CA . ASN A 1 100 ? -9.194 18.981 10.125 1.00 74.25 100 ASN A CA 1
ATOM 682 C C . ASN A 1 100 ? -7.936 18.604 9.329 1.00 74.25 100 ASN A C 1
ATOM 684 O O . ASN A 1 100 ? -6.890 19.230 9.491 1.00 74.25 100 ASN A O 1
ATOM 688 N N . GLY A 1 101 ? -8.050 17.597 8.463 1.00 70.44 101 GLY A N 1
ATOM 689 C CA . GLY A 1 101 ? -6.955 17.068 7.672 1.00 70.44 101 GLY A CA 1
ATOM 690 C C . GLY A 1 101 ? -5.956 16.262 8.497 1.00 70.44 101 GLY A C 1
ATOM 691 O O . GLY A 1 101 ? -5.973 16.220 9.727 1.00 70.44 101 GLY A O 1
ATOM 692 N N . ALA A 1 102 ? -5.063 15.592 7.781 1.00 68.38 102 ALA A N 1
ATOM 693 C CA . ALA A 1 102 ? -3.950 14.883 8.372 1.00 68.38 102 ALA A CA 1
ATOM 694 C C . ALA A 1 102 ? -2.871 15.879 8.816 1.00 68.38 102 ALA A C 1
ATOM 696 O O . ALA A 1 102 ? -2.190 16.478 7.988 1.00 68.38 102 ALA A O 1
ATOM 697 N N . ALA A 1 103 ? -2.687 16.053 10.125 1.00 64.94 103 ALA A N 1
ATOM 698 C CA . ALA A 1 103 ? -1.725 17.027 10.647 1.00 64.94 103 ALA A CA 1
ATOM 699 C C . ALA A 1 103 ? -0.255 16.573 10.524 1.00 64.94 103 ALA A C 1
ATOM 701 O O . ALA A 1 103 ? 0.649 17.329 10.874 1.00 64.94 103 ALA A O 1
ATOM 702 N N . GLY A 1 104 ? -0.002 15.324 10.101 1.00 64.88 104 GLY A N 1
ATOM 703 C CA . GLY A 1 104 ? 1.346 14.759 9.940 1.00 64.88 104 GLY A CA 1
ATOM 704 C C . GLY A 1 104 ? 2.194 14.738 11.222 1.00 64.88 104 GLY A C 1
ATOM 705 O O . GLY A 1 104 ? 3.387 14.451 11.170 1.00 64.88 104 GLY A O 1
ATOM 706 N N . GLY A 1 105 ? 1.598 15.050 12.377 1.00 61.62 105 GLY A N 1
ATOM 707 C CA . GLY A 1 105 ? 2.281 15.129 13.661 1.00 61.62 105 GLY A CA 1
ATOM 708 C C . GLY A 1 105 ? 2.778 13.764 14.130 1.00 61.62 105 GLY A C 1
ATOM 709 O O . GLY A 1 105 ? 2.197 12.725 13.798 1.00 61.62 105 GLY A O 1
ATOM 710 N N . ALA A 1 106 ? 3.839 13.760 14.937 1.00 55.03 106 ALA A N 1
ATOM 711 C CA . ALA A 1 106 ? 4.375 12.539 15.529 1.00 55.03 106 ALA A CA 1
ATOM 712 C C . ALA A 1 106 ? 3.270 11.767 16.274 1.00 55.03 106 ALA A C 1
ATOM 714 O O . ALA A 1 106 ? 2.580 12.320 17.128 1.00 55.03 106 ALA A O 1
ATOM 715 N N . GLY A 1 107 ? 3.081 10.495 15.918 1.00 52.72 107 GLY A N 1
ATOM 716 C CA . GLY A 1 107 ? 2.043 9.633 16.491 1.00 52.72 107 GLY A CA 1
ATOM 717 C C . GLY A 1 107 ? 0.656 9.745 15.845 1.00 52.72 107 GLY A C 1
ATOM 718 O O . GLY A 1 107 ? -0.194 8.916 16.148 1.00 52.72 107 GLY A O 1
ATOM 719 N N . THR A 1 108 ? 0.424 10.700 14.934 1.00 62.56 108 THR A N 1
ATOM 720 C CA . THR A 1 108 ? -0.871 10.834 14.231 1.00 62.56 108 THR A CA 1
ATOM 721 C C . THR A 1 108 ? -0.970 9.967 12.977 1.00 62.56 108 THR A C 1
ATOM 723 O O . THR A 1 108 ? -2.075 9.675 12.546 1.00 62.56 108 THR A O 1
ATOM 726 N N . ASN A 1 109 ? 0.154 9.522 12.396 1.00 63.88 109 ASN A N 1
ATOM 727 C CA . ASN A 1 109 ? 0.206 8.628 11.224 1.00 63.88 109 ASN A CA 1
ATOM 728 C C . ASN A 1 109 ? -0.738 9.034 10.074 1.00 63.88 109 ASN A C 1
ATOM 730 O O . ASN A 1 109 ? -1.399 8.188 9.480 1.00 63.88 109 ASN A O 1
ATOM 734 N N . ASN A 1 110 ? -0.795 10.332 9.764 1.00 69.12 110 ASN A N 1
ATOM 735 C CA . ASN A 1 110 ? -1.681 10.898 8.744 1.00 69.12 110 ASN A CA 1
ATOM 736 C C . ASN A 1 110 ? -3.194 10.798 9.059 1.00 69.12 110 ASN A C 1
ATOM 738 O O . ASN A 1 110 ? -4.018 10.992 8.172 1.00 69.12 110 ASN A O 1
ATOM 742 N N . SER A 1 111 ? -3.563 10.530 10.313 1.00 69.88 111 SER A N 1
ATOM 743 C CA . SER A 1 111 ? -4.942 10.588 10.805 1.00 69.88 111 SER A CA 1
ATOM 744 C C . SER A 1 111 ? -5.354 12.023 11.112 1.00 69.88 111 SER A C 1
ATOM 746 O O . SER A 1 111 ? -4.555 12.831 11.601 1.00 69.88 111 SER A O 1
ATOM 748 N N . SER A 1 112 ? -6.631 12.323 10.891 1.00 74.56 112 SER A N 1
ATOM 749 C CA . SER A 1 112 ? -7.254 13.520 11.455 1.00 74.56 112 SER A CA 1
ATOM 750 C C . SER A 1 112 ? -7.412 13.390 12.978 1.00 74.56 112 SER A C 1
ATOM 752 O O . SER A 1 112 ? -7.409 12.284 13.525 1.00 74.56 112 SER A O 1
ATOM 754 N N . THR A 1 113 ? -7.536 14.523 13.677 1.00 76.75 113 THR A N 1
ATOM 755 C CA . THR A 1 113 ? -7.770 14.588 15.132 1.00 76.75 113 THR A CA 1
ATOM 756 C C . THR A 1 113 ? -9.204 14.997 15.481 1.00 76.75 113 THR A C 1
ATOM 758 O O . THR A 1 113 ? -9.462 15.496 16.574 1.00 76.75 113 THR A O 1
ATOM 761 N N . HIS A 1 114 ? -10.166 14.754 14.583 1.00 78.81 114 HIS A N 1
ATOM 762 C CA . HIS A 1 114 ? -11.585 15.105 14.753 1.00 78.81 114 HIS A CA 1
ATOM 763 C C . HIS A 1 114 ? -12.354 14.227 15.769 1.00 78.81 114 HIS A C 1
ATOM 765 O O . HIS A 1 114 ? -13.564 14.030 15.649 1.00 78.81 114 HIS A O 1
ATOM 771 N N . GLY A 1 115 ? -11.664 13.696 16.780 1.00 78.62 115 GLY A N 1
ATOM 772 C CA . GLY A 1 115 ? -12.272 13.112 17.978 1.00 78.62 115 GLY A CA 1
ATOM 773 C C . GLY A 1 115 ? -12.774 11.671 17.869 1.00 78.62 115 GLY A C 1
ATOM 774 O O . GLY A 1 115 ? -13.355 11.188 18.835 1.00 78.62 115 GLY A O 1
ATOM 775 N N . ILE A 1 116 ? -12.545 10.974 16.753 1.00 86.19 116 ILE A N 1
ATOM 776 C CA . ILE A 1 116 ? -12.846 9.539 16.619 1.00 86.19 116 ILE A CA 1
ATOM 777 C C . ILE A 1 116 ? -11.671 8.789 15.993 1.00 86.19 116 ILE A C 1
ATOM 779 O O . ILE A 1 116 ? -10.769 9.397 15.416 1.00 86.19 116 ILE A O 1
ATOM 783 N N . SER A 1 117 ? -11.684 7.463 16.123 1.00 85.50 117 SER A N 1
ATOM 784 C CA . SER A 1 117 ? -10.675 6.604 15.502 1.00 85.50 117 SER A CA 1
ATOM 785 C C . SER A 1 117 ? -10.820 6.602 13.980 1.00 85.50 117 SER A C 1
ATOM 787 O O . SER A 1 117 ? -11.935 6.646 13.462 1.00 85.50 117 SER A O 1
ATOM 789 N N . GLN A 1 118 ? -9.700 6.497 13.269 1.00 85.12 118 GLN A N 1
ATOM 790 C CA . GLN A 1 118 ? -9.657 6.437 11.811 1.00 85.12 118 GLN A CA 1
ATOM 791 C C . GLN A 1 118 ? -8.725 5.311 11.359 1.00 85.12 118 GLN A C 1
ATOM 793 O O . GLN A 1 118 ? -7.728 4.998 12.014 1.00 85.12 118 GLN A O 1
ATOM 798 N N . ILE A 1 119 ? -9.077 4.681 10.243 1.00 85.25 119 ILE A N 1
ATOM 799 C CA . ILE A 1 119 ? -8.245 3.713 9.533 1.00 85.25 119 ILE A CA 1
ATOM 800 C C . ILE A 1 119 ? -7.765 4.378 8.252 1.00 85.25 119 ILE A C 1
ATOM 802 O O . ILE A 1 119 ? -8.585 4.818 7.451 1.00 85.25 119 ILE A O 1
ATOM 806 N N . ASN A 1 120 ? -6.455 4.390 8.028 1.00 85.38 120 ASN A N 1
ATOM 807 C CA . ASN A 1 120 ? -5.838 5.030 6.873 1.00 85.38 120 ASN A CA 1
ATOM 808 C C . ASN A 1 120 ? -5.150 3.950 6.040 1.00 85.38 120 ASN A C 1
ATOM 810 O O . ASN A 1 120 ? -4.411 3.118 6.575 1.00 85.38 120 ASN A O 1
ATOM 814 N N . THR A 1 121 ? -5.392 3.958 4.733 1.00 86.38 121 THR A N 1
ATOM 815 C CA . THR A 1 121 ? -4.732 3.057 3.786 1.00 86.38 121 THR A CA 1
ATOM 816 C C . THR A 1 121 ? -3.868 3.854 2.827 1.00 86.38 121 THR A C 1
ATOM 818 O O . THR A 1 121 ? -4.216 4.964 2.420 1.00 86.38 121 THR A O 1
ATOM 821 N N . GLY A 1 122 ? -2.712 3.306 2.479 1.00 85.50 122 GLY A N 1
ATOM 822 C CA . GLY A 1 122 ? -1.754 3.994 1.637 1.00 85.50 122 GLY A CA 1
ATOM 823 C C . GLY A 1 122 ? -0.503 3.181 1.368 1.00 85.50 122 GLY A C 1
ATOM 824 O O . GLY A 1 122 ? -0.334 2.073 1.879 1.00 85.50 122 GLY A O 1
ATOM 825 N N . TYR A 1 123 ? 0.386 3.772 0.580 1.00 82.88 123 TYR A N 1
ATOM 826 C CA . TYR A 1 123 ? 1.643 3.165 0.162 1.00 82.88 123 TYR A CA 1
ATOM 827 C C . TYR A 1 123 ? 2.820 4.034 0.580 1.00 82.88 123 TYR A C 1
ATOM 829 O O . TYR A 1 123 ? 2.762 5.259 0.514 1.00 82.88 123 TYR A O 1
ATOM 837 N N . ILE A 1 124 ? 3.914 3.397 0.989 1.00 82.50 124 ILE A N 1
ATOM 838 C CA . ILE A 1 124 ? 5.186 4.091 1.176 1.00 82.50 124 ILE A CA 1
ATOM 839 C C . ILE A 1 124 ? 5.860 4.169 -0.191 1.00 82.50 124 ILE A C 1
ATOM 841 O O . ILE A 1 124 ? 6.223 3.146 -0.769 1.00 82.50 124 ILE A O 1
ATOM 845 N N . VAL A 1 125 ? 6.016 5.384 -0.701 1.00 82.00 125 VAL A N 1
ATOM 846 C CA . VAL A 1 125 ? 6.703 5.668 -1.958 1.00 82.00 125 VAL A CA 1
ATOM 847 C C . VAL A 1 125 ? 8.092 6.185 -1.624 1.00 82.00 125 VAL A C 1
ATOM 849 O O . VAL A 1 125 ? 8.243 7.096 -0.814 1.00 82.00 125 VAL A O 1
ATOM 852 N N . GLY A 1 126 ? 9.112 5.582 -2.228 1.00 78.12 126 GLY A N 1
ATOM 853 C CA . GLY A 1 126 ? 10.507 5.955 -2.026 1.00 78.12 126 GLY A CA 1
ATOM 854 C C . GLY A 1 126 ? 11.208 6.261 -3.337 1.00 78.12 126 GLY A C 1
ATOM 855 O O . GLY A 1 126 ? 10.964 5.593 -4.343 1.00 78.12 126 GLY A O 1
ATOM 856 N N . CYS A 1 127 ? 12.113 7.235 -3.308 1.00 77.31 127 CYS A N 1
ATOM 857 C CA . CYS A 1 127 ? 12.996 7.538 -4.428 1.00 77.31 127 CYS A CA 1
ATOM 858 C C . CYS A 1 127 ? 14.418 7.064 -4.097 1.00 77.31 127 CYS A C 1
ATOM 860 O O . CYS A 1 127 ? 15.061 7.593 -3.193 1.00 77.31 127 CYS A O 1
ATOM 862 N N . GLN A 1 128 ? 14.917 6.035 -4.791 1.00 64.31 128 GLN A N 1
ATOM 863 C CA . GLN A 1 128 ? 16.247 5.469 -4.503 1.00 64.31 128 GLN A CA 1
ATOM 864 C C . GLN A 1 128 ? 17.397 6.325 -5.057 1.00 64.31 128 GLN A C 1
ATOM 866 O O . GLN A 1 128 ? 18.478 6.337 -4.476 1.00 64.31 128 GLN A O 1
ATOM 871 N N . ILE A 1 129 ? 17.178 7.042 -6.164 1.00 64.12 129 ILE A N 1
ATOM 872 C CA . ILE A 1 129 ? 18.203 7.832 -6.860 1.00 64.12 129 ILE A CA 1
ATOM 873 C C . ILE A 1 129 ? 17.665 9.218 -7.217 1.00 64.12 129 ILE A C 1
ATOM 875 O O . ILE A 1 129 ? 16.511 9.342 -7.610 1.00 64.12 129 ILE A O 1
ATOM 879 N N . SER A 1 130 ? 18.508 10.254 -7.145 1.00 58.31 130 SER A N 1
ATOM 880 C CA . SER A 1 130 ? 18.188 11.520 -7.818 1.00 58.31 130 SER A CA 1
ATOM 881 C C . SER A 1 130 ? 18.360 11.289 -9.302 1.00 58.31 130 SER A C 1
ATOM 883 O O . SER A 1 130 ? 19.481 11.070 -9.764 1.00 58.31 130 SER A O 1
ATOM 885 N N . ILE A 1 131 ? 17.280 11.382 -10.062 1.00 55.94 131 ILE A N 1
ATOM 886 C CA . ILE A 1 131 ? 17.416 11.793 -11.452 1.00 55.94 131 ILE A CA 1
ATOM 887 C C . ILE A 1 131 ? 17.632 13.300 -11.348 1.00 55.94 131 ILE A C 1
ATOM 889 O O . ILE A 1 131 ? 16.689 14.027 -11.051 1.00 55.94 131 ILE A O 1
ATOM 893 N N . GLY A 1 132 ? 18.897 13.726 -11.423 1.00 50.62 132 GLY A N 1
ATOM 894 C CA . GLY A 1 132 ? 19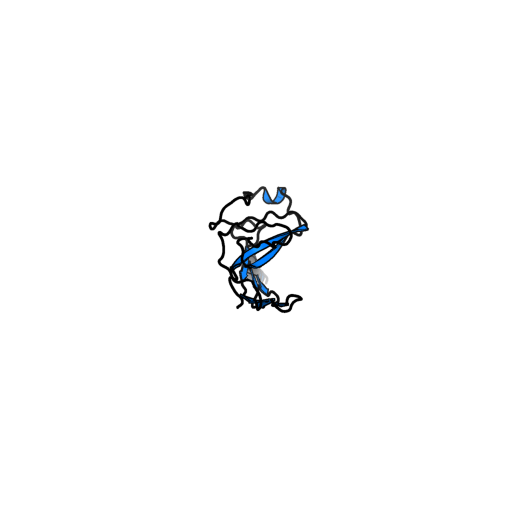.293 15.116 -11.208 1.00 50.62 132 GLY A CA 1
ATOM 895 C C . GLY A 1 132 ? 18.398 16.085 -11.979 1.00 50.62 132 GLY A C 1
ATOM 896 O O . GLY A 1 132 ? 17.915 15.764 -13.065 1.00 50.62 132 GLY A O 1
ATOM 897 N N . GLU A 1 133 ? 18.183 17.263 -11.403 1.00 51.50 133 GLU A N 1
ATOM 898 C CA . GLU A 1 133 ? 17.332 18.345 -11.918 1.00 51.50 133 GLU A CA 1
ATOM 899 C C . GLU A 1 133 ? 17.601 18.648 -13.415 1.00 51.50 133 GLU A C 1
ATOM 901 O O . GLU A 1 133 ? 16.686 18.972 -14.174 1.00 51.50 133 GLU A O 1
ATOM 906 N N . ASP A 1 134 ? 18.829 18.395 -13.877 1.00 46.12 134 ASP A N 1
ATOM 907 C CA . ASP A 1 134 ? 19.282 18.555 -15.263 1.00 46.12 134 ASP A CA 1
ATOM 908 C C . ASP A 1 134 ? 18.709 17.537 -16.272 1.00 46.12 134 ASP A C 1
ATOM 910 O O . ASP A 1 134 ? 18.702 17.807 -17.473 1.00 46.12 134 ASP A O 1
ATOM 914 N N . ALA A 1 135 ? 18.195 16.383 -15.833 1.00 46.06 135 ALA A N 1
ATOM 915 C CA . ALA A 1 135 ? 17.588 15.375 -16.717 1.00 46.06 135 ALA A CA 1
ATOM 916 C C . ALA A 1 135 ? 16.066 15.559 -16.901 1.00 46.06 135 ALA A C 1
ATOM 918 O O . ALA A 1 135 ? 15.485 14.990 -17.826 1.00 46.06 135 ALA A O 1
ATOM 919 N N . ILE A 1 136 ? 15.425 16.377 -16.055 1.00 45.09 136 ILE A N 1
ATOM 920 C CA . ILE A 1 136 ? 13.987 16.722 -16.110 1.00 45.09 136 ILE A CA 1
ATOM 921 C C . ILE A 1 136 ? 13.752 18.135 -16.686 1.00 45.09 136 ILE A C 1
ATOM 923 O O . ILE A 1 136 ? 12.632 18.473 -17.064 1.00 45.09 136 ILE A O 1
ATOM 927 N N . SER A 1 137 ? 14.810 18.932 -16.871 1.00 42.03 137 SER A N 1
ATOM 928 C CA . SER A 1 137 ? 14.778 20.288 -17.453 1.00 42.03 137 SER A CA 1
ATOM 929 C C . SER A 1 137 ? 14.108 20.394 -18.843 1.00 42.03 137 SER A C 1
ATOM 931 O O . SER A 1 137 ? 13.633 21.459 -19.231 1.00 42.03 137 SER A O 1
ATOM 933 N N . ALA A 1 138 ? 13.967 19.288 -19.585 1.00 38.59 138 ALA A N 1
ATOM 934 C CA . ALA A 1 138 ? 13.261 19.262 -20.873 1.00 38.59 138 ALA A CA 1
ATOM 935 C C . ALA A 1 138 ? 11.748 18.953 -20.780 1.00 38.59 138 ALA A C 1
ATOM 937 O O . ALA A 1 138 ? 11.073 18.909 -21.809 1.00 38.59 138 ALA A O 1
ATOM 938 N N . GLY A 1 139 ? 11.191 18.738 -19.582 1.00 44.59 139 GLY A N 1
ATOM 939 C CA . GLY A 1 139 ? 9.787 18.364 -19.400 1.00 44.59 139 GLY A CA 1
ATOM 940 C C . GLY A 1 139 ? 9.173 18.974 -18.146 1.00 44.59 139 GLY A C 1
ATOM 941 O O . GLY A 1 139 ? 9.104 18.307 -17.124 1.00 44.59 139 GLY A O 1
ATOM 942 N N . VAL A 1 140 ? 8.726 20.232 -18.257 1.00 38.81 140 VAL A N 1
ATOM 943 C CA . VAL A 1 140 ? 7.772 20.950 -17.380 1.00 38.81 140 VAL A CA 1
ATOM 944 C C . VAL A 1 140 ? 7.673 20.386 -15.952 1.00 38.81 140 VAL A C 1
ATOM 946 O O . VAL A 1 140 ? 6.750 19.651 -15.602 1.00 38.81 140 VAL A O 1
ATOM 949 N N . SER A 1 141 ? 8.620 20.770 -15.100 1.00 45.19 141 SER A N 1
ATOM 950 C CA . SER A 1 141 ? 8.555 20.564 -13.654 1.00 45.19 141 SER A CA 1
ATOM 951 C C . SER A 1 141 ? 7.687 21.653 -13.011 1.00 45.19 141 SER A C 1
ATOM 953 O O . SER A 1 141 ? 8.191 22.651 -12.497 1.00 45.19 141 SER A O 1
ATOM 955 N N . GLY A 1 142 ? 6.365 21.489 -13.070 1.00 36.31 142 GLY A N 1
ATOM 956 C CA . GLY A 1 142 ? 5.443 22.253 -12.230 1.00 36.31 142 GLY A CA 1
ATOM 957 C C . GLY A 1 142 ? 5.414 21.651 -10.826 1.00 36.31 142 GLY A C 1
ATOM 958 O O . GLY A 1 142 ? 4.824 20.591 -10.627 1.00 36.31 142 GLY A O 1
ATOM 959 N N . SER A 1 143 ? 6.070 22.291 -9.859 1.00 42.56 143 SER A N 1
ATOM 960 C CA . SER A 1 143 ? 5.971 21.934 -8.443 1.00 42.56 143 SER A CA 1
ATOM 961 C C . SER A 1 143 ? 4.597 22.341 -7.900 1.00 42.56 143 SER A C 1
ATOM 963 O O . SER A 1 143 ? 4.209 23.504 -7.958 1.00 42.56 143 SER A O 1
ATOM 965 N N . ILE A 1 144 ? 3.844 21.376 -7.373 1.00 36.88 144 ILE A N 1
ATOM 966 C CA . ILE A 1 144 ? 2.575 21.619 -6.678 1.00 36.88 144 ILE A CA 1
ATOM 967 C C . ILE A 1 144 ? 2.862 21.495 -5.180 1.00 36.88 144 ILE A C 1
ATOM 969 O O . ILE A 1 144 ? 3.158 20.408 -4.690 1.00 36.88 144 ILE A O 1
ATOM 973 N N . SER A 1 145 ? 2.833 22.626 -4.469 1.00 36.25 145 SER A N 1
ATOM 974 C CA . SER A 1 145 ? 2.941 22.674 -3.006 1.00 36.25 145 SER A CA 1
ATOM 975 C C . SER A 1 145 ? 1.635 22.230 -2.349 1.00 36.25 145 SER A C 1
ATOM 977 O O . SER A 1 145 ? 0.552 22.655 -2.745 1.00 36.25 145 SER A O 1
ATOM 979 N N . LEU A 1 146 ? 1.763 21.396 -1.317 1.00 40.72 146 LEU A N 1
ATOM 980 C CA . LEU A 1 146 ? 0.678 20.818 -0.520 1.00 40.72 146 LEU A CA 1
ATOM 981 C C . LEU A 1 146 ? 0.180 21.781 0.564 1.00 40.72 146 LEU A C 1
ATOM 983 O O . LEU A 1 146 ? 0.295 21.500 1.757 1.00 40.72 146 LEU A O 1
ATOM 987 N N . THR A 1 147 ? -0.395 22.903 0.154 1.00 38.16 147 THR A N 1
ATOM 988 C CA . THR A 1 147 ? -1.151 23.765 1.067 1.00 38.16 147 THR A CA 1
ATOM 989 C C . THR A 1 147 ? -2.535 23.970 0.470 1.00 38.16 147 THR A C 1
ATOM 991 O O . THR A 1 147 ? -2.719 24.782 -0.427 1.00 38.16 147 THR A O 1
ATOM 994 N N . ASP A 1 148 ? -3.478 23.174 0.971 1.00 38.50 148 ASP A N 1
ATOM 995 C CA . ASP A 1 148 ? -4.929 23.303 0.807 1.00 38.50 148 ASP A CA 1
ATOM 996 C C . ASP A 1 148 ? -5.519 22.898 -0.556 1.00 38.50 148 ASP A C 1
ATOM 998 O O . ASP A 1 148 ? -5.437 23.618 -1.546 1.00 38.50 148 ASP A O 1
ATOM 1002 N N . GLY A 1 149 ? -6.230 21.762 -0.599 1.00 33.59 149 GLY A N 1
ATOM 1003 C CA . GLY A 1 149 ? -7.141 21.492 -1.716 1.00 33.59 149 GLY A CA 1
ATOM 1004 C C . GLY A 1 149 ? -7.500 20.032 -1.959 1.00 33.59 149 GLY A C 1
ATOM 1005 O O . GLY A 1 149 ? -6.937 19.379 -2.831 1.00 33.59 149 GLY A O 1
ATOM 1006 N N . SER A 1 150 ? -8.526 19.549 -1.258 1.00 48.41 150 SER A N 1
ATOM 1007 C CA . SER A 1 150 ? -9.396 18.476 -1.750 1.00 48.41 150 SER A CA 1
ATOM 1008 C C . SER A 1 150 ? -10.016 18.931 -3.075 1.00 48.41 150 SER A C 1
ATOM 1010 O O . SER A 1 150 ? -10.904 19.777 -3.028 1.00 48.41 150 SER A O 1
ATOM 1012 N N . LEU A 1 151 ? -9.553 18.422 -4.224 1.00 35.75 151 LEU A N 1
ATOM 1013 C CA . LEU A 1 151 ? -10.256 18.412 -5.523 1.00 35.75 151 LEU A CA 1
ATOM 1014 C C . LEU A 1 151 ? -9.322 17.856 -6.609 1.00 35.75 151 LEU A C 1
ATOM 1016 O O . LEU A 1 151 ? -8.498 18.596 -7.125 1.00 35.75 151 LEU A O 1
ATOM 1020 N N . GLY A 1 152 ? -9.469 16.570 -6.956 1.00 36.59 152 GLY A N 1
ATOM 1021 C CA . GLY A 1 152 ? -9.203 15.977 -8.285 1.00 36.59 152 GLY A CA 1
ATOM 1022 C C . GLY A 1 152 ? -7.888 16.258 -9.038 1.00 36.59 152 GLY A C 1
ATOM 1023 O O . GLY A 1 152 ? -7.781 15.859 -10.195 1.00 36.59 152 GLY A O 1
ATOM 1024 N N . GLY A 1 153 ? -6.912 16.940 -8.445 1.00 32.25 153 GLY A N 1
ATOM 1025 C CA . GLY A 1 153 ? -5.633 17.296 -9.048 1.00 32.25 153 GLY A CA 1
ATOM 1026 C C . GLY A 1 153 ? -4.556 16.281 -8.692 1.00 32.25 153 GLY A C 1
ATOM 1027 O O . GLY A 1 153 ? -4.566 15.699 -7.609 1.00 32.25 153 GLY A O 1
ATOM 1028 N N . SER A 1 154 ? -3.617 16.056 -9.610 1.00 42.47 154 SER A N 1
ATOM 1029 C CA . SER A 1 154 ? -2.458 15.195 -9.381 1.00 42.47 154 SER A CA 1
ATOM 1030 C C . SER A 1 154 ? -1.662 15.688 -8.169 1.00 42.47 154 SER A C 1
ATOM 1032 O O . SER A 1 154 ? -1.036 16.747 -8.218 1.00 42.47 154 SER A O 1
ATOM 1034 N N . ILE A 1 155 ? -1.688 14.911 -7.088 1.00 48.22 155 ILE A N 1
ATOM 1035 C CA . ILE A 1 155 ? -0.892 15.140 -5.884 1.00 48.22 155 ILE A CA 1
ATOM 1036 C C . ILE A 1 155 ? 0.561 14.781 -6.220 1.00 48.22 155 ILE A C 1
ATOM 1038 O O . ILE A 1 155 ? 0.907 13.609 -6.362 1.00 48.22 155 ILE A O 1
ATOM 1042 N N . GLY A 1 156 ? 1.408 15.792 -6.412 1.00 56.41 156 GLY A N 1
ATOM 1043 C CA . GLY A 1 156 ? 2.835 15.603 -6.662 1.00 56.41 156 GLY A CA 1
ATOM 1044 C C . GLY A 1 156 ? 3.597 15.426 -5.352 1.00 56.41 156 GLY A C 1
ATOM 1045 O O . GLY A 1 156 ? 3.727 16.375 -4.585 1.00 56.41 156 GLY A O 1
ATOM 1046 N N . VAL A 1 157 ? 4.125 14.229 -5.093 1.00 56.88 157 VAL A N 1
ATOM 1047 C CA . VAL A 1 157 ? 5.029 13.982 -3.960 1.00 56.88 157 VAL A CA 1
ATOM 1048 C C . VAL A 1 157 ? 6.460 14.198 -4.437 1.00 56.88 157 VAL A C 1
ATOM 1050 O O . VAL A 1 157 ? 6.962 13.438 -5.263 1.00 56.88 157 VAL A O 1
ATOM 1053 N N . ASN A 1 158 ? 7.115 15.248 -3.943 1.00 64.12 158 ASN A N 1
ATOM 1054 C CA . ASN A 1 158 ? 8.496 15.549 -4.304 1.00 64.12 158 ASN A CA 1
ATOM 1055 C C . ASN A 1 158 ? 9.443 14.820 -3.338 1.00 64.12 158 ASN A C 1
ATOM 1057 O O . ASN A 1 158 ? 9.516 15.169 -2.161 1.00 64.12 158 ASN A O 1
ATOM 1061 N N . LEU A 1 159 ? 10.105 13.766 -3.822 1.00 64.44 159 LEU A N 1
ATOM 1062 C CA . LEU A 1 159 ? 11.012 12.925 -3.038 1.00 64.44 159 LEU A CA 1
ATOM 1063 C C . LEU A 1 159 ? 12.446 13.092 -3.528 1.00 64.44 159 LEU A C 1
ATOM 1065 O O . LEU A 1 159 ? 12.763 12.760 -4.671 1.00 64.44 159 LEU A O 1
ATOM 1069 N N . GLY A 1 160 ? 13.320 13.542 -2.634 1.00 69.31 160 GLY A N 1
ATOM 1070 C CA . GLY A 1 160 ? 14.762 13.518 -2.837 1.00 69.31 160 GLY A CA 1
ATOM 1071 C C . GLY A 1 160 ? 15.362 12.106 -2.720 1.00 69.31 160 GLY A C 1
ATOM 1072 O O . GLY A 1 160 ? 14.683 11.154 -2.323 1.00 69.31 160 GLY A O 1
ATOM 1073 N N . PRO A 1 161 ? 16.660 11.946 -3.025 1.00 73.69 161 PRO A N 1
ATOM 1074 C CA . PRO A 1 161 ? 17.341 10.652 -2.977 1.00 73.69 161 PRO A CA 1
ATOM 1075 C C . PRO A 1 161 ? 17.340 10.064 -1.570 1.00 73.69 161 PRO A C 1
ATOM 1077 O O . PRO A 1 161 ? 17.721 10.731 -0.608 1.00 73.69 161 PRO A O 1
ATOM 1080 N N . GLY A 1 162 ? 16.922 8.807 -1.450 1.00 71.81 162 GLY A N 1
ATOM 1081 C CA . GLY A 1 162 ? 16.808 8.114 -0.169 1.00 71.81 162 GLY A CA 1
ATOM 1082 C C . GLY A 1 162 ? 15.620 8.565 0.684 1.00 71.81 162 GLY A C 1
ATOM 1083 O O . GLY A 1 162 ? 15.455 8.057 1.792 1.00 71.81 162 GLY A O 1
ATOM 1084 N N . GLN A 1 163 ? 14.783 9.487 0.196 1.00 73.00 163 GLN A N 1
ATOM 1085 C CA . GLN A 1 163 ? 13.570 9.891 0.897 1.00 73.00 163 GLN A CA 1
ATOM 1086 C C . GLN A 1 163 ? 12.425 8.923 0.613 1.00 73.00 163 GLN A C 1
ATOM 1088 O O . GLN A 1 163 ? 12.276 8.380 -0.486 1.00 73.00 163 GLN A O 1
ATOM 1093 N N . VAL A 1 164 ? 11.589 8.752 1.632 1.00 79.12 164 VAL A N 1
ATOM 1094 C CA . VAL A 1 164 ? 10.345 7.993 1.576 1.00 79.12 164 VAL A CA 1
ATOM 1095 C C . VAL A 1 164 ? 9.216 8.868 2.101 1.00 79.12 164 VAL A C 1
ATOM 1097 O O . VAL A 1 164 ? 9.393 9.583 3.087 1.00 79.12 164 VAL A O 1
ATOM 1100 N N . ALA A 1 165 ? 8.053 8.803 1.464 1.00 75.31 165 ALA A N 1
ATOM 1101 C CA . ALA A 1 165 ? 6.827 9.399 1.974 1.00 75.31 165 ALA A CA 1
ATOM 1102 C C . ALA A 1 165 ? 5.712 8.362 1.984 1.00 75.31 165 ALA A C 1
ATOM 1104 O O . ALA A 1 165 ? 5.607 7.516 1.096 1.00 75.31 165 ALA A O 1
ATOM 1105 N N . PHE A 1 166 ? 4.859 8.448 2.997 1.00 78.75 166 PHE A N 1
ATOM 1106 C CA . PHE A 1 166 ? 3.594 7.740 2.997 1.00 78.75 166 PHE A CA 1
ATOM 1107 C C . PHE A 1 166 ? 2.581 8.528 2.165 1.00 78.75 166 PHE A C 1
ATOM 1109 O O . PHE A 1 166 ? 2.329 9.701 2.433 1.00 78.75 166 PHE A O 1
ATOM 1116 N N . VAL A 1 167 ? 2.009 7.875 1.159 1.00 80.12 167 VAL A N 1
ATOM 1117 C CA . VAL A 1 167 ? 0.953 8.412 0.306 1.00 80.12 167 VAL A CA 1
ATOM 1118 C C . VAL A 1 167 ? -0.346 7.728 0.691 1.00 80.12 167 VAL A C 1
ATOM 1120 O O . VAL A 1 167 ? -0.541 6.543 0.410 1.00 80.12 167 VAL A O 1
ATOM 1123 N N . GLN A 1 168 ? -1.227 8.471 1.355 1.00 80.25 168 GLN A N 1
ATOM 1124 C CA . GLN A 1 168 ? -2.560 7.991 1.694 1.00 80.25 168 GLN A CA 1
ATOM 1125 C C . GLN A 1 168 ? -3.436 7.923 0.442 1.00 80.25 168 GLN A C 1
ATOM 1127 O O . GLN A 1 168 ? -3.493 8.875 -0.333 1.00 80.25 168 GLN A O 1
ATOM 1132 N N . ILE A 1 169 ? -4.129 6.799 0.278 1.00 82.38 169 ILE A N 1
ATOM 1133 C CA . ILE A 1 169 ? -5.105 6.571 -0.789 1.00 82.38 169 ILE A CA 1
ATOM 1134 C C . ILE A 1 169 ? -6.521 6.822 -0.277 1.00 82.38 169 ILE A C 1
ATOM 1136 O O . ILE A 1 169 ? -7.316 7.444 -0.971 1.00 82.38 169 ILE A O 1
ATOM 1140 N N . ASP A 1 170 ? -6.828 6.360 0.936 1.00 83.50 170 ASP A N 1
ATOM 1141 C CA . ASP A 1 170 ? -8.155 6.519 1.525 1.00 83.50 170 ASP A CA 1
ATOM 1142 C C . ASP A 1 170 ? -8.091 6.487 3.0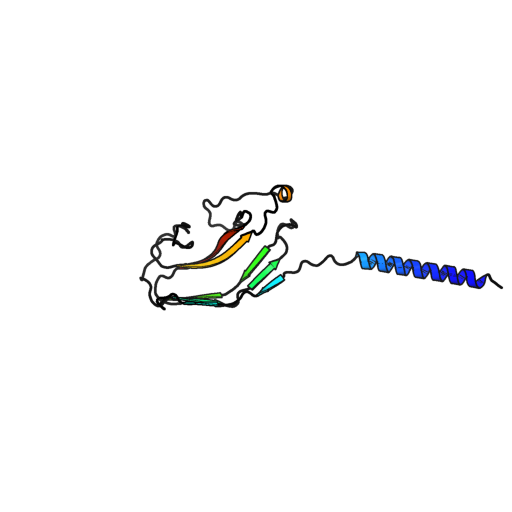60 1.00 83.50 170 ASP A C 1
ATOM 1144 O O . ASP A 1 170 ? -7.099 6.045 3.658 1.00 83.50 170 ASP A O 1
ATOM 1148 N N . SER A 1 171 ? -9.156 6.956 3.699 1.00 85.50 171 SER A N 1
ATOM 1149 C CA . SER A 1 171 ? -9.351 6.898 5.143 1.00 85.50 171 SER A CA 1
ATOM 1150 C C . SER A 1 171 ? -10.811 6.646 5.495 1.00 85.50 171 SER A C 1
ATOM 1152 O O . SER A 1 171 ? -11.704 7.274 4.929 1.00 85.50 171 SER A O 1
ATOM 1154 N N . LYS A 1 172 ? -11.053 5.784 6.484 1.00 86.25 172 LYS A N 1
ATOM 1155 C CA . LYS A 1 172 ? -12.387 5.482 7.003 1.00 86.25 172 LYS A CA 1
ATOM 1156 C C . LYS A 1 172 ? -12.460 5.757 8.496 1.00 86.25 172 LYS A C 1
ATOM 1158 O O . LYS A 1 172 ? -11.674 5.229 9.280 1.00 86.25 172 LYS A O 1
ATOM 1163 N N . ASP A 1 173 ? -13.463 6.529 8.871 1.00 88.44 173 ASP A N 1
ATOM 1164 C CA . ASP A 1 173 ? -13.793 6.823 10.255 1.00 88.44 173 ASP A CA 1
ATOM 1165 C C . ASP A 1 173 ? -14.471 5.637 10.948 1.00 88.44 173 ASP A C 1
ATOM 1167 O O . ASP A 1 173 ? -15.307 4.935 10.368 1.00 88.44 173 ASP A O 1
ATOM 1171 N N . VAL A 1 174 ? -14.126 5.436 12.218 1.00 88.75 174 VAL A N 1
ATOM 1172 C CA . VAL A 1 174 ? -14.617 4.351 13.069 1.00 88.75 174 VAL A CA 1
ATOM 1173 C C . VAL A 1 174 ? -15.343 4.966 14.271 1.00 88.75 174 VAL A C 1
ATOM 1175 O O . VAL A 1 174 ? -14.731 5.192 15.315 1.00 88.75 174 VAL A O 1
ATOM 1178 N N . PRO A 1 175 ? -16.649 5.266 14.142 1.00 88.44 175 PRO A N 1
ATOM 1179 C CA . PRO A 1 175 ? -17.421 5.918 15.202 1.00 88.44 175 PRO A CA 1
ATOM 1180 C C . PRO A 1 175 ? -17.790 4.980 16.359 1.00 88.44 175 PRO A C 1
ATOM 1182 O O . PRO A 1 175 ? -18.266 5.450 17.386 1.00 88.44 175 PRO A O 1
ATOM 1185 N N . LYS A 1 176 ? -17.640 3.661 16.178 1.00 89.69 176 LYS A N 1
ATOM 1186 C CA . LYS A 1 176 ? -17.897 2.620 17.182 1.00 89.69 176 LYS A CA 1
ATOM 1187 C C . LYS A 1 176 ? -17.194 1.317 16.804 1.00 89.69 176 LYS A C 1
ATOM 1189 O O . LYS A 1 176 ? -16.799 1.144 15.650 1.00 89.69 176 LYS A O 1
ATOM 1194 N N . ALA A 1 177 ? -17.094 0.392 17.755 1.00 91.38 177 ALA A N 1
ATOM 1195 C CA . ALA A 1 177 ? -16.561 -0.949 17.524 1.00 91.38 177 ALA A CA 1
ATOM 1196 C C . ALA A 1 177 ? -17.330 -1.678 16.404 1.00 91.38 177 ALA A C 1
ATOM 1198 O O . ALA A 1 177 ? -18.554 -1.557 16.279 1.00 91.38 177 ALA A O 1
ATOM 1199 N N . GLY A 1 178 ? -16.608 -2.428 15.574 1.00 87.94 178 GLY A N 1
ATOM 1200 C CA . GLY A 1 178 ? -17.171 -3.046 14.379 1.00 87.94 178 GLY A CA 1
ATOM 1201 C C . GLY A 1 178 ? -16.131 -3.450 13.339 1.00 87.94 178 GLY A C 1
ATOM 1202 O O . GLY A 1 178 ? -14.966 -3.685 13.664 1.00 87.94 178 GLY A O 1
ATOM 1203 N N . THR A 1 179 ? -16.602 -3.574 12.094 1.00 84.69 179 THR A N 1
ATOM 1204 C CA . THR A 1 179 ? -15.829 -3.967 10.901 1.00 84.69 179 THR A CA 1
ATOM 1205 C C . THR A 1 179 ? -15.936 -2.942 9.772 1.00 84.69 179 THR A C 1
ATOM 1207 O O . THR A 1 179 ? -17.006 -2.304 9.641 1.00 84.69 179 THR A O 1
#

pLDDT: mean 72.39, std 17.41, range [32.25, 95.44]

InterPro domains:
  IPR015286 Porin family, mycobacterial-type [PF09203] (53-176)

Foldseek 3Di:
DPPVVVVVVVVVVVVVVVVVVVVVVVVVVPVPPPQAWDKAFDDWDWDADPVNQKIKTKAPWIKTWGPDPLNLRPDIDIDIDIDMDMQGRDWAADDFAPFPWQPVDVPSLRPGPRPFDKDWDWDKDADQADPDPVNCVVPDPDDDDPDDDDDDDDDDDDHDHGDIDTDTPDMDTDNDGDD